Protein AF-A0A1B7W3N2-F1 (afdb_monomer_lite)

Foldseek 3Di:
DDDADEAEDEDADDAQQNLLVVLQVLLVVQRHQWYWYHYPFKIWIFGSLAHRDPCSSVVVCPRTLDIFTPDPVSVVVCCVQPNPVCVVVVVNCVDPSNVVRDPCSRPVNVVVVVLVVQLCCCCPVVVDPSVVSNVVSVVVVVVVVCVVVVNDDPVNCVVPPD

pLDDT: mean 90.13, std 7.65, range [42.38, 96.56]

Radius of gyration: 20.08 Å; chains: 1; bounding box: 59×28×52 Å

Sequence (162 aa):
SGSPCIYFTQLNEPNPRELAKLHKLSWNHGLAPMLWVITPDEVLLYNSYSQPKEQDEINPNRNLIEKFKTTESGLERMNKYAGRLQIESGEFWQWEKAKQIDRKQRVDSVLVKDLNDAEKELTENQKLDRQFAHALLIRSVFVAYLQDRGILNQDFFSNRFG

Secondary structure (DSSP, 8-state):
-PPP--EEEE-SS--HHHHHHHHHHHHHH-S-SEEEEE-SSEEEEEETTSPP-GGGGT-TTTTEEEEEESSHHHHHHHHHHHSHHHHHHSGGGGSTTGGG--GGGSHHHHHHHHHHHHHHIIIIIS---HHHHHHHHHHHHHHHHHHHTTSS-HHHHHHHH-

Structure (mmCIF, N/CA/C/O backbone):
data_AF-A0A1B7W3N2-F1
#
_entry.id   AF-A0A1B7W3N2-F1
#
loop_
_atom_site.group_PDB
_atom_site.id
_atom_site.type_symbol
_atom_site.label_atom_id
_atom_site.label_alt_id
_atom_site.label_comp_id
_atom_site.label_asym_id
_atom_site.label_entity_id
_atom_site.label_seq_id
_atom_site.pdbx_PDB_ins_code
_atom_site.Cartn_x
_atom_site.Cartn_y
_atom_site.Cartn_z
_atom_site.occupancy
_atom_site.B_iso_or_equiv
_atom_site.auth_seq_id
_atom_site.auth_comp_id
_atom_site.auth_asym_id
_atom_site.auth_atom_id
_atom_site.pdbx_PDB_model_num
ATOM 1 N N . SER A 1 1 ? 10.374 -15.298 10.840 1.00 42.38 1 SER A N 1
ATOM 2 C CA . SER A 1 1 ? 11.295 -14.913 9.757 1.00 42.38 1 SER A CA 1
ATOM 3 C C . SER A 1 1 ? 10.531 -15.064 8.457 1.00 42.38 1 SER A C 1
ATOM 5 O O . SER A 1 1 ? 10.176 -16.185 8.124 1.00 42.38 1 SER A O 1
ATOM 7 N N . GLY A 1 2 ? 10.100 -13.960 7.844 1.00 53.03 2 GLY A N 1
ATOM 8 C CA . GLY A 1 2 ? 9.314 -13.997 6.606 1.00 53.03 2 GLY A CA 1
ATOM 9 C C . GLY A 1 2 ? 10.246 -13.975 5.402 1.00 53.03 2 GLY A C 1
ATOM 10 O O . GLY A 1 2 ? 11.201 -13.200 5.400 1.00 53.03 2 GLY A O 1
ATOM 11 N N . SER A 1 3 ? 9.992 -14.823 4.408 1.00 60.72 3 SER A N 1
ATOM 12 C CA . SER A 1 3 ? 10.724 -14.778 3.143 1.00 60.72 3 SER A CA 1
ATOM 13 C C . SER A 1 3 ? 10.563 -13.397 2.495 1.00 60.72 3 SER A C 1
ATOM 15 O O . SER A 1 3 ? 9.451 -12.860 2.506 1.00 60.72 3 SER A O 1
ATOM 17 N N . PRO A 1 4 ? 11.633 -12.804 1.940 1.00 71.12 4 PRO A N 1
ATOM 18 C CA . PRO A 1 4 ? 11.523 -11.541 1.224 1.00 71.12 4 PRO A CA 1
ATOM 19 C C . PRO A 1 4 ? 10.550 -11.705 0.048 1.00 71.12 4 PRO A C 1
ATOM 21 O O . PRO A 1 4 ? 10.700 -12.607 -0.773 1.00 71.12 4 PRO A O 1
ATOM 24 N N . CYS A 1 5 ? 9.525 -10.854 0.001 1.00 83.19 5 CYS A N 1
ATOM 25 C CA . CYS A 1 5 ? 8.493 -10.846 -1.033 1.00 83.19 5 CYS A CA 1
ATOM 26 C C . CYS A 1 5 ? 8.626 -9.570 -1.870 1.00 83.19 5 CYS A C 1
ATOM 28 O O . CYS A 1 5 ? 8.890 -8.495 -1.328 1.00 83.19 5 CYS A O 1
ATOM 30 N N . ILE A 1 6 ? 8.441 -9.694 -3.184 1.00 85.81 6 ILE A N 1
ATOM 31 C CA . ILE A 1 6 ? 8.434 -8.588 -4.146 1.00 85.81 6 ILE A CA 1
ATOM 32 C C . ILE A 1 6 ? 7.215 -8.783 -5.049 1.00 85.81 6 ILE A C 1
ATOM 34 O O . ILE A 1 6 ? 6.970 -9.901 -5.505 1.00 85.81 6 ILE A O 1
ATOM 38 N N . TYR A 1 7 ? 6.454 -7.718 -5.310 1.00 93.69 7 TYR A N 1
ATOM 39 C CA . TYR A 1 7 ? 5.340 -7.778 -6.256 1.00 93.69 7 TYR A CA 1
ATOM 40 C C . TYR A 1 7 ? 5.792 -7.398 -7.660 1.00 93.69 7 TYR A C 1
ATOM 42 O O . TYR A 1 7 ? 6.461 -6.382 -7.840 1.00 93.69 7 TYR A O 1
ATOM 50 N N . PHE A 1 8 ? 5.359 -8.185 -8.642 1.00 94.44 8 PHE A N 1
ATOM 51 C CA . PHE A 1 8 ? 5.529 -7.910 -10.063 1.00 94.44 8 PHE A CA 1
ATOM 52 C C . PHE A 1 8 ? 4.172 -7.951 -10.755 1.00 94.44 8 PHE A C 1
ATOM 54 O O . PHE A 1 8 ? 3.342 -8.812 -10.466 1.00 94.44 8 PHE A O 1
ATOM 61 N N . THR A 1 9 ? 3.970 -7.033 -11.688 1.00 95.62 9 THR A N 1
ATOM 62 C CA . THR A 1 9 ? 2.844 -7.040 -12.617 1.00 95.62 9 THR A CA 1
ATOM 63 C C . THR A 1 9 ? 3.296 -6.507 -13.971 1.00 95.62 9 THR A C 1
ATOM 65 O O . THR A 1 9 ? 4.292 -5.785 -14.057 1.00 95.62 9 THR A O 1
ATOM 68 N N . GLN A 1 10 ? 2.573 -6.866 -15.026 1.00 95.06 10 GLN A N 1
ATOM 69 C CA . GLN A 1 10 ? 2.839 -6.417 -16.385 1.00 95.06 10 GLN A CA 1
ATOM 70 C C . GLN A 1 10 ? 1.588 -5.754 -16.958 1.00 95.06 10 GLN A C 1
ATOM 72 O O . GLN A 1 10 ? 0.500 -6.320 -16.878 1.00 95.06 10 GLN A O 1
ATOM 77 N N . LEU A 1 11 ? 1.756 -4.569 -17.540 1.00 93.75 11 LEU A N 1
ATOM 78 C CA . LEU A 1 11 ? 0.703 -3.792 -18.191 1.00 93.75 11 LEU A CA 1
ATOM 79 C C . LEU A 1 11 ? 1.217 -3.273 -19.533 1.00 93.75 11 LEU A C 1
ATOM 81 O O . LEU A 1 11 ? 2.346 -2.806 -19.613 1.00 93.75 11 LEU A O 1
ATOM 85 N N . ASN A 1 12 ? 0.394 -3.315 -20.580 1.00 90.56 12 ASN A N 1
ATOM 86 C CA . ASN A 1 12 ? 0.793 -2.775 -21.885 1.00 90.56 12 ASN A CA 1
ATOM 87 C C . ASN A 1 12 ? 0.715 -1.243 -21.901 1.00 90.56 12 ASN A C 1
ATOM 89 O O . ASN A 1 12 ? 1.711 -0.580 -22.161 1.00 90.56 12 ASN A O 1
ATOM 93 N N . GLU A 1 13 ? -0.450 -0.691 -21.561 1.00 89.56 13 GLU A N 1
ATOM 94 C CA . GLU A 1 13 ? -0.705 0.752 -21.522 1.00 89.56 13 GLU A CA 1
ATOM 95 C C . GLU A 1 13 ? -1.327 1.117 -20.168 1.00 89.56 13 GLU A C 1
ATOM 97 O O . GLU A 1 13 ? -2.553 1.138 -20.026 1.00 89.56 13 GLU A O 1
ATOM 102 N N . PRO A 1 14 ? -0.508 1.346 -19.127 1.00 87.12 14 PRO A N 1
ATOM 103 C CA . PRO A 1 14 ? -1.035 1.611 -17.800 1.00 87.12 14 PRO A CA 1
ATOM 104 C C . PRO A 1 14 ? -1.681 2.995 -17.737 1.00 87.12 14 PRO A C 1
ATOM 106 O O . PRO A 1 14 ? -1.027 4.020 -17.944 1.00 87.12 14 PRO A O 1
ATOM 109 N N . ASN A 1 15 ? -2.959 3.044 -17.369 1.00 91.12 15 ASN A N 1
ATOM 110 C CA . ASN A 1 15 ? -3.603 4.311 -17.035 1.00 91.12 15 ASN A CA 1
ATOM 111 C C . ASN A 1 15 ? -3.410 4.652 -15.538 1.00 91.12 15 ASN A C 1
ATOM 113 O O . ASN A 1 15 ? -3.236 3.753 -14.709 1.00 91.12 15 ASN A O 1
ATOM 117 N N . PRO A 1 16 ? -3.475 5.941 -15.152 1.00 91.50 16 PRO A N 1
ATOM 118 C CA . PRO A 1 16 ? -3.288 6.363 -13.762 1.00 91.50 16 PRO A CA 1
ATOM 119 C C . PRO A 1 16 ? -4.198 5.668 -12.740 1.00 91.50 16 PRO A C 1
ATOM 121 O O . PRO A 1 16 ? -3.743 5.320 -11.652 1.00 91.50 16 PRO A O 1
ATOM 124 N N . ARG A 1 17 ? -5.465 5.410 -13.088 1.00 92.88 17 ARG A N 1
ATOM 125 C CA . ARG A 1 17 ? -6.429 4.753 -12.190 1.00 92.88 17 ARG A CA 1
ATOM 126 C C . ARG A 1 17 ? -6.079 3.291 -11.942 1.00 92.88 17 ARG A C 1
ATOM 128 O O . ARG A 1 17 ? -6.211 2.805 -10.822 1.00 92.88 17 ARG A O 1
ATOM 135 N N . GLU A 1 18 ? -5.623 2.588 -12.971 1.00 93.94 18 GLU A N 1
ATOM 136 C CA . GLU A 1 18 ? -5.180 1.202 -12.862 1.00 93.94 18 GLU A CA 1
ATOM 137 C C . GLU A 1 18 ? -3.921 1.091 -11.997 1.00 93.94 18 GLU A C 1
ATOM 139 O O . GLU A 1 18 ? -3.870 0.252 -11.097 1.00 93.94 18 GLU A O 1
ATOM 144 N N . LEU A 1 19 ? -2.955 1.995 -12.186 1.00 94.19 19 LEU A N 1
ATOM 145 C CA . LEU A 1 19 ? -1.757 2.075 -11.345 1.00 94.19 19 LEU A CA 1
ATOM 146 C C . LEU A 1 19 ? -2.107 2.376 -9.883 1.00 94.19 19 LEU A C 1
ATOM 148 O O . LEU A 1 19 ? -1.601 1.702 -8.987 1.00 94.19 19 LEU A O 1
ATOM 152 N N . ALA A 1 20 ? -3.006 3.332 -9.634 1.00 94.38 20 ALA A N 1
ATOM 153 C CA . ALA A 1 20 ? -3.481 3.656 -8.290 1.00 94.38 20 ALA A CA 1
ATOM 154 C C . ALA A 1 20 ? -4.197 2.465 -7.636 1.00 94.38 20 ALA A C 1
ATOM 156 O O . ALA A 1 20 ? -3.964 2.159 -6.466 1.00 94.38 20 ALA A O 1
ATOM 157 N N . LYS A 1 21 ? -5.021 1.734 -8.397 1.00 93.62 21 LYS A N 1
ATOM 158 C CA . LYS A 1 21 ? -5.695 0.521 -7.919 1.00 93.62 21 LYS A CA 1
ATOM 159 C C . LYS A 1 21 ? -4.695 -0.579 -7.564 1.00 93.62 21 LYS A C 1
ATOM 161 O O . LYS A 1 21 ? -4.816 -1.176 -6.497 1.00 93.62 21 LYS A O 1
ATOM 166 N N . LEU A 1 22 ? -3.708 -0.840 -8.421 1.00 94.62 22 LEU A N 1
ATOM 167 C CA . LEU A 1 22 ? -2.662 -1.834 -8.164 1.00 94.62 22 LEU A CA 1
ATOM 168 C C . LEU A 1 22 ? -1.808 -1.458 -6.956 1.00 94.62 22 LEU A C 1
ATOM 170 O O . LEU A 1 22 ? -1.574 -2.298 -6.091 1.00 94.62 22 LEU A O 1
ATOM 174 N N . HIS A 1 23 ? -1.408 -0.191 -6.852 1.00 94.94 23 HIS A N 1
ATOM 175 C CA . HIS A 1 23 ? -0.686 0.324 -5.693 1.00 94.94 23 HIS A CA 1
ATOM 176 C C . HIS A 1 23 ? -1.499 0.156 -4.403 1.00 94.94 23 HIS A C 1
ATOM 178 O O . HIS A 1 23 ? -0.982 -0.382 -3.424 1.00 94.94 23 HIS A O 1
ATOM 184 N N . LYS A 1 24 ? -2.792 0.506 -4.423 1.00 93.94 24 LYS A N 1
ATOM 185 C CA . LYS A 1 24 ? -3.704 0.308 -3.289 1.00 93.94 24 LYS A CA 1
ATOM 186 C C . LYS A 1 24 ? -3.823 -1.161 -2.890 1.00 93.94 24 LYS A C 1
ATOM 188 O O . LYS A 1 24 ? -3.791 -1.471 -1.701 1.00 93.94 24 LYS A O 1
ATOM 193 N N . LEU A 1 25 ? -3.913 -2.069 -3.862 1.00 93.00 25 LEU A N 1
ATOM 194 C CA . LEU A 1 25 ? -3.920 -3.512 -3.612 1.00 93.00 25 LEU A CA 1
ATOM 195 C C . LEU A 1 25 ? -2.603 -3.984 -2.981 1.00 93.00 25 LEU A C 1
ATOM 197 O O . LEU A 1 25 ? -2.629 -4.741 -2.012 1.00 93.00 25 LEU A O 1
ATOM 201 N N . SER A 1 26 ? -1.458 -3.513 -3.481 1.00 93.88 26 SER A N 1
ATOM 202 C CA . SER A 1 26 ? -0.146 -3.826 -2.906 1.00 93.88 26 SER A CA 1
ATOM 203 C C . SER A 1 26 ? -0.002 -3.321 -1.471 1.00 93.88 26 SER A C 1
ATOM 205 O O . SER A 1 26 ? 0.489 -4.065 -0.621 1.00 93.88 26 SER A O 1
ATOM 207 N N . TRP A 1 27 ? -0.475 -2.106 -1.179 1.00 94.69 27 TRP A N 1
ATOM 208 C CA . TRP A 1 27 ? -0.472 -1.558 0.177 1.00 94.69 27 TRP A CA 1
ATOM 209 C C . TRP A 1 27 ? -1.381 -2.350 1.119 1.00 94.69 27 TRP A C 1
ATOM 211 O O . TRP A 1 27 ? -0.930 -2.759 2.187 1.00 94.69 27 TRP A O 1
ATOM 221 N N . ASN A 1 28 ? -2.614 -2.651 0.692 1.00 91.06 28 ASN A N 1
ATOM 222 C CA . ASN A 1 28 ? -3.563 -3.461 1.462 1.00 91.06 28 ASN A CA 1
ATOM 223 C C . ASN A 1 28 ? -3.012 -4.858 1.784 1.00 91.06 28 ASN A C 1
ATOM 225 O O . ASN A 1 28 ? -3.257 -5.381 2.867 1.00 91.06 28 ASN A O 1
ATOM 229 N N . HIS A 1 29 ? -2.271 -5.472 0.856 1.00 90.25 29 HIS A N 1
ATOM 230 C CA . HIS A 1 29 ? -1.663 -6.782 1.084 1.00 90.25 29 HIS A CA 1
ATOM 231 C C . HIS A 1 29 ? -0.446 -6.700 2.019 1.00 90.25 29 HIS A C 1
ATOM 233 O O . HIS A 1 29 ? -0.234 -7.579 2.853 1.00 90.25 29 HIS A O 1
ATOM 239 N N . GLY A 1 30 ? 0.364 -5.644 1.896 1.00 89.00 30 GLY A N 1
ATOM 240 C CA . GLY A 1 30 ? 1.388 -5.272 2.871 1.00 89.00 30 GLY A CA 1
ATOM 241 C C . GLY A 1 30 ? 2.553 -6.254 3.052 1.00 89.00 30 GLY A C 1
ATOM 242 O O . GLY A 1 30 ? 3.365 -6.044 3.950 1.00 89.00 30 GLY A O 1
ATOM 243 N N . LEU A 1 31 ? 2.687 -7.328 2.265 1.00 87.69 31 LEU A N 1
ATOM 244 C CA . LEU A 1 31 ? 3.782 -8.308 2.422 1.00 87.69 31 LEU A CA 1
ATOM 245 C C . LEU A 1 31 ? 5.100 -7.861 1.781 1.00 87.69 31 LEU A C 1
ATOM 247 O O . LEU A 1 31 ? 6.161 -8.286 2.235 1.00 87.69 31 LEU A O 1
ATOM 251 N N . ALA A 1 32 ? 5.035 -7.036 0.735 1.00 91.06 32 ALA A N 1
ATOM 252 C CA . ALA A 1 32 ? 6.203 -6.552 0.014 1.00 91.06 32 ALA A CA 1
ATOM 253 C C . ALA A 1 32 ? 6.340 -5.026 0.143 1.00 91.06 32 ALA A C 1
ATOM 255 O O . ALA A 1 32 ? 5.338 -4.313 0.092 1.00 91.06 32 ALA A O 1
ATOM 256 N N . PRO A 1 33 ? 7.573 -4.505 0.260 1.00 91.12 33 PRO A N 1
ATOM 257 C CA . PRO A 1 33 ? 7.834 -3.068 0.348 1.00 91.12 33 PRO A CA 1
ATOM 258 C C . PRO A 1 33 ? 7.694 -2.339 -0.994 1.00 91.12 33 PRO A C 1
ATOM 260 O O . PRO A 1 33 ? 7.592 -1.113 -1.023 1.00 91.12 33 PRO A O 1
ATOM 263 N N . MET A 1 34 ? 7.719 -3.074 -2.108 1.00 92.88 34 MET A N 1
ATOM 264 C CA . MET A 1 34 ? 7.777 -2.504 -3.448 1.00 92.88 34 MET A CA 1
ATOM 265 C C . MET A 1 34 ? 6.927 -3.278 -4.457 1.00 92.88 34 MET A C 1
ATOM 267 O O . MET A 1 34 ? 6.807 -4.504 -4.377 1.00 92.88 34 MET A O 1
ATOM 271 N N . LEU A 1 35 ? 6.395 -2.530 -5.423 1.00 95.19 35 LEU A N 1
ATOM 272 C CA . LEU A 1 35 ? 5.632 -3.032 -6.560 1.00 95.19 35 LEU A CA 1
ATOM 273 C C . LEU A 1 35 ? 6.359 -2.649 -7.847 1.00 95.19 35 LEU A C 1
ATOM 275 O O . LEU A 1 35 ? 6.595 -1.469 -8.101 1.00 95.19 35 LEU A O 1
ATOM 279 N N . TRP A 1 36 ? 6.678 -3.652 -8.655 1.00 96.00 36 TRP A N 1
ATOM 280 C CA . TRP A 1 36 ? 7.262 -3.496 -9.979 1.00 96.00 36 TRP A CA 1
ATOM 281 C C . TRP A 1 36 ? 6.166 -3.616 -11.031 1.00 96.00 36 TRP A C 1
ATOM 283 O O . TRP A 1 36 ? 5.528 -4.663 -11.147 1.00 96.00 36 TRP A O 1
ATOM 293 N N . VAL A 1 37 ? 5.956 -2.552 -11.801 1.00 96.31 37 VAL A N 1
ATOM 294 C CA . VAL A 1 37 ? 5.041 -2.542 -12.946 1.00 96.31 37 VAL A CA 1
ATOM 295 C C . VAL A 1 37 ? 5.875 -2.499 -14.218 1.00 96.31 37 VAL A C 1
ATOM 297 O O . VAL A 1 37 ? 6.578 -1.524 -14.471 1.00 96.31 37 VAL A O 1
ATOM 300 N N . ILE A 1 38 ? 5.812 -3.568 -15.001 1.00 95.75 38 ILE A N 1
ATOM 301 C CA . ILE A 1 38 ? 6.561 -3.718 -16.248 1.00 95.75 38 ILE A CA 1
ATOM 302 C C . ILE A 1 38 ? 5.647 -3.337 -17.407 1.00 95.75 38 ILE A C 1
ATOM 304 O O . ILE A 1 38 ? 4.543 -3.864 -17.533 1.00 95.75 38 ILE A O 1
ATOM 308 N N . THR A 1 39 ? 6.124 -2.445 -18.261 1.00 94.56 39 THR A N 1
ATOM 309 C CA . THR A 1 39 ? 5.480 -2.041 -19.513 1.00 94.56 39 THR A CA 1
ATOM 310 C C . THR A 1 39 ? 6.443 -2.266 -20.679 1.00 94.56 39 THR A C 1
ATOM 312 O O . THR A 1 39 ? 7.625 -2.529 -20.434 1.00 94.56 39 THR A O 1
ATOM 315 N N . PRO A 1 40 ? 5.988 -2.183 -21.942 1.00 94.12 40 PRO A N 1
ATOM 316 C CA . PRO A 1 40 ? 6.877 -2.323 -23.095 1.00 94.12 40 PRO A CA 1
ATOM 317 C C . PRO A 1 40 ? 8.051 -1.330 -23.080 1.00 94.12 40 PRO A C 1
ATOM 319 O O . PRO A 1 40 ? 9.180 -1.703 -23.405 1.00 94.12 40 PRO A O 1
ATOM 322 N N . ASP A 1 41 ? 7.807 -0.094 -22.635 1.00 93.94 41 ASP A N 1
ATOM 323 C CA . ASP A 1 41 ? 8.779 1.004 -22.721 1.00 93.94 41 ASP A CA 1
ATOM 324 C C . ASP A 1 41 ? 9.470 1.323 -21.388 1.00 93.94 41 ASP A C 1
ATOM 326 O O . ASP A 1 41 ? 10.568 1.890 -21.358 1.00 93.94 41 ASP A O 1
ATOM 330 N N . GLU A 1 42 ? 8.839 0.977 -20.264 1.00 95.06 42 GLU A N 1
ATOM 331 C CA . GLU A 1 42 ? 9.288 1.363 -18.927 1.00 95.06 42 GLU A CA 1
ATOM 332 C C . GLU A 1 42 ? 9.035 0.289 -17.859 1.00 95.06 42 GLU A C 1
ATOM 334 O O . GLU A 1 42 ? 8.077 -0.479 -17.905 1.00 95.06 42 GLU A O 1
ATOM 339 N N . VAL A 1 43 ? 9.868 0.303 -16.825 1.00 95.44 43 VAL A N 1
ATOM 340 C CA . VAL A 1 43 ? 9.696 -0.407 -15.562 1.00 95.44 43 VAL A CA 1
ATOM 341 C C . VAL A 1 43 ? 9.490 0.637 -14.470 1.00 95.44 43 VAL A C 1
ATOM 343 O O . VAL A 1 43 ? 10.365 1.467 -14.210 1.00 95.44 43 VAL A O 1
ATOM 346 N N . LEU A 1 44 ? 8.325 0.603 -13.832 1.00 95.62 44 LEU A N 1
ATOM 347 C CA . LEU A 1 44 ? 7.938 1.520 -12.765 1.00 95.62 44 LEU A CA 1
ATOM 348 C C . LEU A 1 44 ? 8.114 0.824 -11.417 1.00 95.62 44 LEU A C 1
ATOM 350 O O . LEU A 1 44 ? 7.543 -0.242 -11.181 1.00 95.62 44 LEU A O 1
ATOM 354 N N . LEU A 1 45 ? 8.878 1.443 -10.523 1.00 95.75 45 LEU A N 1
ATOM 355 C CA . LEU A 1 45 ? 9.099 0.951 -9.171 1.00 95.75 45 LEU A CA 1
ATOM 356 C C . LEU A 1 45 ? 8.303 1.799 -8.181 1.00 95.75 45 LEU A C 1
ATOM 358 O O . LEU A 1 45 ? 8.589 2.980 -8.016 1.00 95.75 45 LEU A O 1
ATOM 362 N N . TYR A 1 46 ? 7.333 1.200 -7.499 1.00 95.62 46 TYR A N 1
ATOM 363 C CA . TYR A 1 46 ? 6.444 1.866 -6.547 1.00 95.62 46 TYR A CA 1
ATOM 364 C C . TYR A 1 46 ? 6.748 1.498 -5.096 1.00 95.62 46 TYR A C 1
ATOM 366 O O . TYR A 1 46 ? 7.029 0.342 -4.783 1.00 95.62 46 TYR A O 1
ATOM 374 N N . ASN A 1 47 ? 6.596 2.467 -4.193 1.00 94.81 47 ASN A N 1
ATOM 375 C CA . ASN A 1 47 ? 6.614 2.266 -2.748 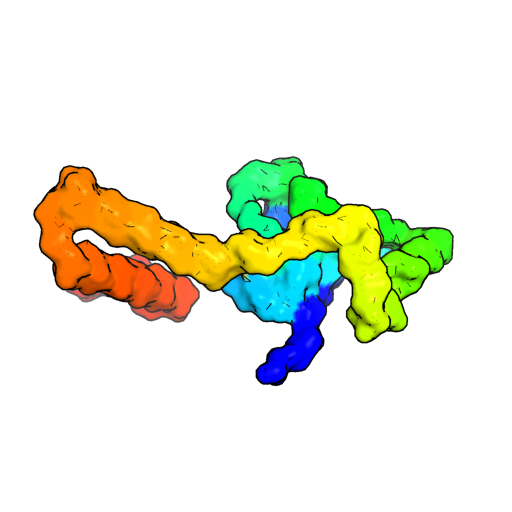1.00 94.81 47 ASN A CA 1
ATOM 376 C C . ASN A 1 47 ? 5.272 1.683 -2.281 1.00 94.81 47 ASN A C 1
ATOM 378 O O . ASN A 1 47 ? 4.281 2.403 -2.150 1.00 94.81 47 ASN A O 1
ATOM 382 N N .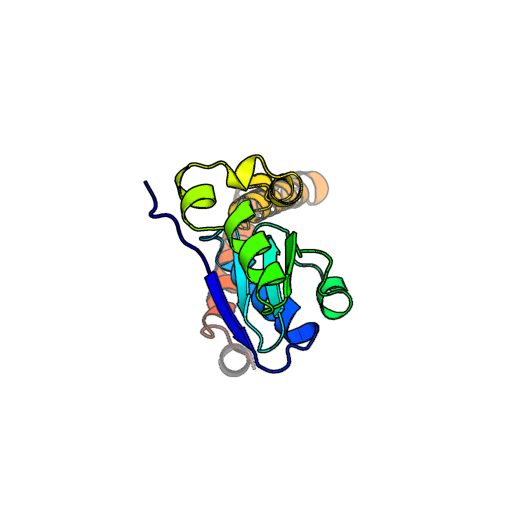 SER A 1 48 ? 5.246 0.380 -1.995 1.00 94.19 48 SER A N 1
ATOM 383 C CA . SER A 1 48 ? 4.031 -0.319 -1.547 1.00 94.19 48 SER A CA 1
ATOM 384 C C . SER A 1 48 ? 3.681 -0.060 -0.084 1.00 94.19 48 SER A C 1
ATOM 386 O O . SER A 1 48 ? 2.604 -0.446 0.350 1.00 94.19 48 SER A O 1
ATOM 388 N N . TYR A 1 49 ? 4.551 0.595 0.688 1.00 93.44 49 TYR A N 1
ATOM 389 C CA . TYR A 1 49 ? 4.234 1.006 2.056 1.00 93.44 49 TYR A CA 1
ATOM 390 C C . TYR A 1 49 ? 3.701 2.429 2.145 1.00 93.44 49 TYR A C 1
ATOM 392 O O . TYR A 1 49 ? 3.223 2.803 3.205 1.00 93.44 49 TYR A O 1
ATOM 400 N N . SER A 1 50 ? 3.705 3.211 1.064 1.00 92.50 50 SER A N 1
ATOM 401 C CA . SER A 1 50 ? 3.056 4.521 1.103 1.00 92.50 50 SER A CA 1
ATOM 402 C C . SER A 1 50 ? 1.537 4.373 1.121 1.00 92.50 50 SER A C 1
ATOM 404 O O . SER A 1 50 ? 0.985 3.657 0.287 1.00 92.50 50 SER A O 1
ATOM 406 N N . GLN A 1 51 ? 0.870 5.049 2.061 1.00 91.94 51 GLN A N 1
ATOM 407 C CA . GLN A 1 51 ? -0.586 5.010 2.191 1.00 91.94 51 GLN A CA 1
ATOM 408 C C . GLN A 1 51 ? -1.262 5.591 0.930 1.00 91.94 51 GLN A C 1
ATOM 410 O O . GLN A 1 51 ? -1.010 6.759 0.606 1.00 91.94 51 GLN A O 1
ATOM 415 N N . PRO A 1 52 ? -2.136 4.821 0.252 1.00 91.69 52 PRO A N 1
ATOM 416 C CA . PRO A 1 52 ? -2.865 5.273 -0.926 1.00 91.69 52 PRO A CA 1
ATOM 417 C C . PRO A 1 52 ? -3.777 6.458 -0.612 1.00 91.69 52 PRO A C 1
ATOM 419 O O . PRO A 1 52 ? -4.384 6.527 0.461 1.00 91.69 52 PRO A O 1
ATOM 422 N N . LYS A 1 53 ? -3.922 7.370 -1.570 1.00 92.25 53 LYS A N 1
ATOM 423 C CA . LYS A 1 53 ? -4.819 8.529 -1.497 1.00 92.25 53 LYS A CA 1
ATOM 424 C C . LYS A 1 53 ? -5.627 8.671 -2.780 1.00 92.25 53 LYS A C 1
ATOM 426 O O . LYS A 1 53 ? -5.180 8.264 -3.843 1.00 92.25 53 LYS A O 1
ATOM 431 N N . GLU A 1 54 ? -6.782 9.328 -2.707 1.00 87.69 54 GLU A N 1
ATOM 432 C CA . GLU A 1 54 ? -7.643 9.560 -3.884 1.00 87.69 54 GLU A CA 1
ATOM 433 C C . GLU A 1 54 ? -6.910 10.293 -5.019 1.00 87.69 54 GLU A C 1
ATOM 435 O O . GLU A 1 54 ? -7.071 9.980 -6.194 1.00 87.69 54 GLU A O 1
ATOM 440 N N . GLN A 1 55 ? -6.018 11.220 -4.664 1.00 90.19 55 GLN A N 1
ATOM 441 C CA . GLN A 1 55 ? -5.162 11.941 -5.610 1.00 90.19 55 GLN A CA 1
ATOM 442 C C . GLN A 1 55 ? -4.229 11.042 -6.441 1.00 90.19 55 GLN A C 1
ATOM 444 O O . GLN A 1 55 ? -3.724 11.499 -7.467 1.00 90.19 55 GLN A O 1
ATOM 449 N N . ASP A 1 56 ? -3.987 9.795 -6.028 1.00 90.31 56 ASP A N 1
ATOM 450 C CA . ASP A 1 56 ? -3.124 8.855 -6.753 1.00 90.31 56 ASP A CA 1
ATOM 451 C C . ASP A 1 56 ? -3.741 8.454 -8.100 1.00 90.31 56 ASP A C 1
ATOM 453 O O . ASP A 1 56 ? -3.015 8.185 -9.054 1.00 90.31 56 ASP A O 1
ATOM 457 N N . GLU A 1 57 ? -5.074 8.508 -8.219 1.00 90.94 57 GLU A N 1
ATOM 458 C CA . GLU A 1 57 ? -5.791 8.268 -9.478 1.00 90.94 57 GLU A CA 1
ATOM 459 C C . GLU A 1 57 ? -5.521 9.340 -10.542 1.00 90.94 57 GLU A C 1
ATOM 461 O O . GLU A 1 57 ? -5.736 9.102 -11.730 1.00 90.94 57 GLU A O 1
ATOM 466 N N . ILE A 1 58 ? -5.064 10.522 -10.121 1.00 89.00 58 ILE A N 1
ATOM 467 C CA . ILE A 1 58 ? -4.750 11.662 -10.993 1.00 89.00 58 ILE A CA 1
ATOM 468 C C . ILE A 1 58 ? -3.232 11.817 -11.133 1.00 89.00 58 ILE A C 1
ATOM 470 O O . ILE A 1 58 ? -2.735 12.169 -12.202 1.00 89.00 58 ILE A O 1
ATOM 474 N N . ASN A 1 59 ? -2.482 11.542 -10.064 1.00 90.00 59 ASN A N 1
ATOM 475 C CA . ASN A 1 59 ? -1.029 11.635 -10.034 1.00 90.00 59 ASN A CA 1
ATOM 476 C C . ASN A 1 59 ? -0.391 10.273 -9.705 1.00 90.00 59 ASN A C 1
ATOM 478 O O . ASN A 1 59 ? -0.022 10.026 -8.551 1.00 90.00 59 ASN A O 1
ATOM 482 N N . PRO A 1 60 ? -0.143 9.425 -10.719 1.00 83.12 60 PRO A N 1
ATOM 483 C CA . PRO A 1 60 ? 0.428 8.099 -10.516 1.00 83.12 60 PRO A CA 1
ATOM 484 C C . PRO A 1 60 ? 1.911 8.145 -10.124 1.00 83.12 60 PRO A C 1
ATOM 486 O O . PRO A 1 60 ? 2.505 7.098 -9.909 1.00 83.12 60 PRO A O 1
ATOM 489 N N . ASN A 1 61 ? 2.546 9.320 -10.050 1.00 89.19 61 ASN A N 1
ATOM 490 C CA . ASN A 1 61 ? 3.962 9.442 -9.696 1.00 89.19 61 ASN A CA 1
ATOM 491 C C . ASN A 1 61 ? 4.182 9.707 -8.199 1.00 89.19 61 ASN A C 1
ATOM 493 O O . ASN A 1 61 ? 5.322 9.714 -7.749 1.00 89.19 61 ASN A O 1
ATOM 497 N N . ARG A 1 62 ? 3.123 9.934 -7.413 1.00 90.94 62 ARG A N 1
ATOM 498 C CA . ARG A 1 62 ? 3.256 10.290 -5.992 1.00 90.94 62 ARG A CA 1
ATOM 499 C C . ARG A 1 62 ? 3.964 9.210 -5.167 1.00 90.94 62 ARG A C 1
ATOM 501 O O . ARG A 1 62 ? 4.793 9.541 -4.328 1.00 90.94 62 ARG A O 1
ATOM 508 N N . ASN A 1 63 ? 3.633 7.945 -5.417 1.00 92.25 63 ASN A N 1
ATOM 509 C CA . ASN A 1 63 ? 4.169 6.796 -4.678 1.00 92.25 63 ASN A CA 1
ATOM 510 C C . ASN A 1 63 ? 5.312 6.102 -5.438 1.00 92.25 63 ASN A C 1
ATOM 512 O O . ASN A 1 63 ? 5.695 4.978 -5.114 1.00 92.25 63 ASN A O 1
ATOM 516 N N . LEU A 1 64 ? 5.807 6.734 -6.500 1.00 94.12 64 LEU A N 1
ATOM 517 C CA . LEU A 1 64 ? 6.791 6.169 -7.402 1.00 94.12 64 LEU A CA 1
ATOM 518 C C . LEU A 1 64 ? 8.204 6.433 -6.877 1.00 94.12 64 LEU A C 1
ATOM 520 O O . LEU A 1 64 ? 8.594 7.568 -6.616 1.00 94.12 64 LEU A O 1
ATOM 524 N N . ILE A 1 65 ? 8.982 5.364 -6.773 1.00 94.19 65 ILE A N 1
ATOM 525 C CA . ILE A 1 65 ? 10.393 5.405 -6.406 1.00 94.19 65 ILE A CA 1
ATOM 526 C C . ILE A 1 65 ? 11.231 5.807 -7.601 1.00 94.19 65 ILE A C 1
ATOM 528 O O . ILE A 1 65 ? 12.032 6.731 -7.492 1.00 94.19 65 ILE A O 1
ATOM 532 N N . GLU A 1 66 ? 11.057 5.110 -8.722 1.00 95.12 66 GLU A N 1
ATOM 533 C CA . GLU A 1 66 ? 11.795 5.398 -9.944 1.00 95.12 66 GLU A CA 1
ATOM 534 C C . GLU A 1 66 ? 11.117 4.819 -11.185 1.00 95.12 66 GLU A C 1
ATOM 536 O O . GLU A 1 66 ? 10.387 3.830 -11.098 1.00 95.12 66 GLU A O 1
ATOM 541 N N . LYS A 1 67 ? 11.394 5.425 -12.346 1.00 94.94 67 LYS A N 1
ATOM 542 C CA . LYS A 1 67 ? 11.120 4.836 -13.665 1.00 94.94 67 LYS A CA 1
ATOM 543 C C . LYS A 1 67 ? 12.420 4.479 -14.361 1.00 94.94 67 LYS A C 1
ATOM 545 O O . LYS A 1 67 ? 13.312 5.320 -14.499 1.00 94.94 67 LYS A O 1
ATOM 550 N N . PHE A 1 68 ? 12.488 3.266 -14.877 1.00 95.06 68 PHE A N 1
ATOM 551 C CA . PHE A 1 68 ? 13.578 2.807 -15.723 1.00 95.06 68 PHE A CA 1
ATOM 552 C C . PHE A 1 68 ? 13.034 2.565 -17.122 1.00 95.06 68 PHE A C 1
ATOM 554 O O . PHE A 1 68 ? 12.064 1.840 -17.278 1.00 95.06 68 PHE A O 1
ATOM 561 N N . LYS A 1 69 ? 13.643 3.148 -18.153 1.00 94.56 69 LYS A N 1
ATOM 562 C CA . LYS A 1 69 ? 13.302 2.784 -19.534 1.00 94.56 69 LYS A CA 1
ATOM 563 C C . LYS A 1 69 ? 13.762 1.353 -19.817 1.00 94.56 69 LYS A C 1
ATOM 565 O O . LYS A 1 69 ? 14.778 0.930 -19.268 1.00 94.56 69 LYS A O 1
ATOM 570 N N . THR A 1 70 ? 13.080 0.644 -20.708 1.00 91.94 70 THR A N 1
ATOM 571 C CA . THR A 1 70 ? 13.485 -0.698 -21.168 1.00 91.94 70 THR A CA 1
ATOM 572 C C . THR A 1 70 ? 14.655 -0.668 -22.163 1.00 91.94 70 THR A C 1
ATOM 574 O O . THR A 1 70 ? 15.107 -1.710 -22.628 1.00 91.94 70 THR A O 1
ATOM 577 N N . THR A 1 71 ? 15.206 0.517 -22.452 1.00 94.25 71 THR A N 1
ATOM 578 C CA . THR A 1 71 ? 16.470 0.685 -23.180 1.00 94.25 71 THR A CA 1
ATOM 579 C C . THR A 1 71 ? 17.644 0.103 -22.390 1.00 94.25 71 THR A C 1
ATOM 581 O O . THR A 1 71 ? 17.621 0.096 -21.161 1.00 94.25 71 THR A O 1
ATOM 584 N N . GLU A 1 72 ? 18.723 -0.283 -23.075 1.00 92.19 72 GLU A N 1
ATOM 585 C CA . GLU A 1 72 ? 19.940 -0.843 -22.459 1.00 92.19 72 GLU A CA 1
ATOM 586 C C . GLU A 1 72 ? 20.447 -0.003 -21.274 1.00 92.19 72 GLU A C 1
ATOM 588 O O . GLU A 1 72 ? 20.497 -0.481 -20.144 1.00 92.19 72 GLU A O 1
ATOM 593 N N . SER A 1 73 ? 20.665 1.297 -21.483 1.00 92.69 73 SER A N 1
ATOM 594 C CA . SER A 1 73 ? 21.089 2.226 -20.422 1.00 92.69 73 SER A CA 1
ATOM 595 C C . SER A 1 73 ? 20.083 2.367 -19.268 1.00 92.69 73 SER A C 1
ATOM 597 O O . SER A 1 73 ? 20.445 2.710 -18.140 1.00 92.69 73 SER A O 1
ATOM 599 N N . GLY A 1 74 ? 18.796 2.127 -19.524 1.00 92.38 74 GLY A N 1
ATOM 600 C CA . GLY A 1 74 ? 17.754 2.146 -18.504 1.00 92.38 74 GLY A CA 1
ATOM 601 C C . GLY A 1 74 ? 17.820 0.903 -17.622 1.00 92.38 74 GLY A C 1
ATOM 602 O O . GLY A 1 74 ? 17.811 1.027 -16.395 1.00 92.38 74 GLY A O 1
ATOM 603 N N . LEU A 1 75 ? 17.991 -0.264 -18.243 1.00 91.62 75 LEU A N 1
ATOM 604 C CA . LEU A 1 75 ? 18.163 -1.546 -17.564 1.00 91.62 75 LEU A CA 1
ATOM 605 C C . LEU A 1 75 ? 19.494 -1.632 -16.809 1.00 91.62 75 LEU A C 1
ATOM 607 O O . LEU A 1 75 ? 19.523 -2.155 -15.698 1.00 91.62 75 LEU A O 1
ATOM 611 N N . GLU A 1 76 ? 20.576 -1.053 -17.333 1.00 93.38 76 GLU A N 1
ATOM 612 C CA . GLU A 1 76 ? 21.847 -0.934 -16.609 1.00 93.38 76 GLU A CA 1
ATOM 613 C C . GLU A 1 76 ? 21.691 -0.121 -15.322 1.00 93.38 76 GLU A C 1
ATOM 615 O O . GLU A 1 76 ? 22.162 -0.532 -14.261 1.00 93.38 76 GLU A O 1
ATOM 620 N N . ARG A 1 77 ? 20.979 1.015 -15.380 1.00 93.94 77 ARG A N 1
ATOM 621 C CA . ARG A 1 77 ? 20.665 1.801 -14.176 1.00 93.94 77 ARG A CA 1
ATOM 622 C C . ARG A 1 77 ? 19.782 1.019 -13.212 1.00 93.94 77 ARG A C 1
ATOM 624 O O . ARG A 1 77 ? 20.043 1.051 -12.012 1.00 93.94 77 ARG A O 1
ATOM 631 N N . MET A 1 78 ? 18.776 0.308 -13.718 1.00 92.75 78 MET A N 1
ATOM 632 C CA . MET A 1 78 ? 17.922 -0.548 -12.895 1.00 92.75 78 MET A CA 1
ATOM 633 C C . MET A 1 78 ? 18.755 -1.600 -12.165 1.00 92.75 78 MET A C 1
ATOM 635 O O . MET A 1 78 ? 18.657 -1.710 -10.949 1.00 92.75 78 MET A O 1
ATOM 639 N N . ASN A 1 79 ? 19.638 -2.304 -12.873 1.00 91.94 79 ASN A N 1
ATOM 640 C CA . ASN A 1 79 ? 20.512 -3.311 -12.283 1.00 91.94 79 ASN A CA 1
ATOM 641 C C . ASN A 1 79 ? 21.525 -2.701 -11.302 1.00 91.94 79 ASN A C 1
ATOM 643 O O . ASN A 1 79 ? 21.832 -3.305 -10.283 1.00 91.94 79 ASN A O 1
ATOM 647 N N . LYS A 1 80 ? 22.018 -1.486 -11.565 1.00 92.69 80 LYS A N 1
ATOM 648 C CA . LYS A 1 80 ? 22.959 -0.784 -10.681 1.00 92.69 80 LYS A CA 1
ATOM 649 C C . LYS A 1 80 ? 22.347 -0.405 -9.332 1.00 92.69 80 LYS A C 1
ATOM 651 O O . LYS A 1 80 ? 23.047 -0.463 -8.327 1.00 92.69 80 LYS A O 1
ATOM 656 N N . TYR A 1 81 ? 21.087 0.033 -9.311 1.00 90.69 81 TYR A N 1
ATOM 657 C CA . TYR A 1 81 ? 20.456 0.581 -8.101 1.00 90.69 81 TYR A CA 1
ATOM 658 C C . TYR A 1 81 ? 19.461 -0.371 -7.439 1.00 90.69 81 TYR A C 1
ATOM 660 O O . TYR A 1 81 ? 19.362 -0.395 -6.218 1.00 90.69 81 TYR A O 1
ATOM 668 N N . ALA A 1 82 ? 18.724 -1.137 -8.235 1.00 90.50 82 ALA A N 1
ATOM 669 C CA . ALA A 1 82 ? 17.609 -1.976 -7.809 1.00 90.50 82 ALA A CA 1
ATOM 670 C C . ALA A 1 82 ? 17.701 -3.400 -8.385 1.00 90.50 82 ALA A C 1
ATOM 672 O O . ALA A 1 82 ? 16.693 -4.091 -8.523 1.00 90.50 82 ALA A O 1
ATOM 673 N N . GLY A 1 83 ? 18.915 -3.839 -8.728 1.00 89.44 83 GLY A N 1
ATOM 674 C CA . GLY A 1 83 ? 19.190 -5.213 -9.110 1.00 89.44 83 GLY A CA 1
ATOM 675 C C . GLY A 1 83 ? 19.081 -6.168 -7.923 1.00 89.44 83 GLY A C 1
ATOM 676 O O . GLY A 1 83 ? 19.045 -5.781 -6.751 1.00 89.44 83 GLY A O 1
ATOM 677 N N . ARG A 1 84 ? 19.055 -7.463 -8.239 1.00 88.50 84 ARG A N 1
ATOM 678 C CA . ARG A 1 84 ? 18.951 -8.533 -7.241 1.00 88.50 84 ARG A CA 1
ATOM 679 C C . ARG A 1 84 ? 20.050 -8.441 -6.180 1.00 88.50 84 ARG A C 1
ATOM 681 O O . ARG A 1 84 ? 19.749 -8.541 -4.995 1.00 88.50 84 ARG A O 1
ATOM 688 N N . LEU A 1 85 ? 21.296 -8.220 -6.605 1.00 89.00 85 LEU A N 1
ATOM 689 C CA . LEU A 1 85 ? 22.444 -8.140 -5.701 1.00 89.00 85 LEU A CA 1
ATOM 690 C C . LEU A 1 85 ? 22.298 -6.985 -4.706 1.00 89.00 85 LEU A C 1
ATOM 692 O O . LEU A 1 85 ? 22.556 -7.184 -3.527 1.00 89.00 85 LEU A O 1
ATOM 696 N N . GLN A 1 86 ? 21.826 -5.818 -5.153 1.00 92.06 86 GLN A N 1
ATOM 697 C CA . GLN A 1 86 ? 21.619 -4.643 -4.302 1.00 92.06 86 GLN A CA 1
ATOM 698 C C . GLN A 1 86 ? 20.499 -4.870 -3.284 1.00 92.06 86 GLN A C 1
ATOM 700 O O . GLN A 1 86 ? 20.573 -4.384 -2.155 1.00 92.06 86 GLN A O 1
ATOM 705 N N . ILE A 1 87 ? 19.448 -5.599 -3.667 1.00 89.81 87 ILE A N 1
ATOM 706 C CA . ILE A 1 87 ? 18.342 -5.937 -2.764 1.00 89.81 87 ILE A CA 1
ATOM 707 C C . ILE A 1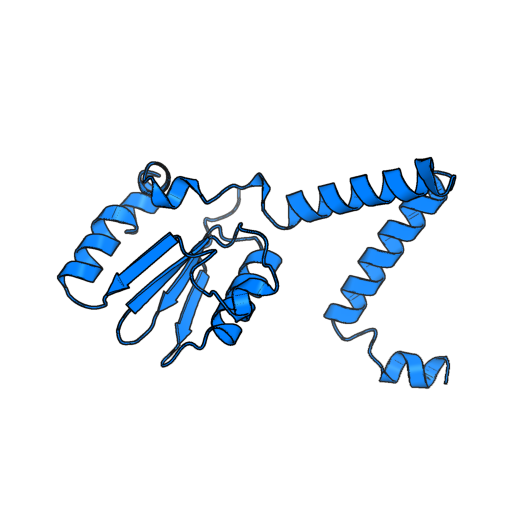 87 ? 18.795 -6.972 -1.726 1.00 89.81 87 ILE A C 1
ATOM 709 O O . ILE A 1 87 ? 18.514 -6.800 -0.540 1.00 89.81 87 ILE A O 1
ATOM 713 N N . GLU A 1 88 ? 19.509 -8.018 -2.152 1.00 87.56 88 GLU A N 1
ATOM 714 C CA . GLU A 1 88 ? 20.005 -9.088 -1.275 1.00 87.56 88 GLU A CA 1
ATOM 715 C C . GLU A 1 88 ? 21.100 -8.599 -0.313 1.00 87.56 88 GLU A C 1
ATOM 717 O O . GLU A 1 88 ? 21.090 -8.975 0.858 1.00 87.56 88 GLU A O 1
ATOM 722 N N . SER A 1 89 ? 22.010 -7.730 -0.770 1.00 90.19 89 SER A N 1
ATOM 723 C CA . SER A 1 89 ? 23.052 -7.119 0.071 1.00 90.19 89 SER A CA 1
ATOM 724 C C . SER A 1 89 ? 22.514 -6.015 0.987 1.00 90.19 89 SER A C 1
ATOM 726 O O . SER A 1 89 ? 23.165 -5.632 1.958 1.00 90.19 89 SER A O 1
ATOM 728 N N . GLY A 1 90 ? 21.327 -5.488 0.677 1.00 87.88 90 GLY A N 1
ATOM 729 C CA . GLY A 1 90 ? 20.720 -4.353 1.357 1.00 87.88 90 GLY A CA 1
ATOM 730 C C . GLY A 1 90 ? 21.235 -2.980 0.905 1.00 87.88 90 GLY A C 1
ATOM 731 O O . GLY A 1 90 ? 20.759 -1.968 1.422 1.00 87.88 90 GLY A O 1
ATOM 732 N N . GLU A 1 91 ? 22.143 -2.909 -0.074 1.00 91.12 91 GLU A N 1
ATOM 733 C CA . GLU A 1 91 ? 22.599 -1.646 -0.679 1.00 91.12 91 GLU A CA 1
ATOM 734 C C . GLU A 1 91 ? 21.454 -0.833 -1.288 1.00 91.12 91 GLU A C 1
ATOM 736 O O . GLU A 1 91 ? 21.472 0.397 -1.224 1.00 91.12 91 GLU A O 1
ATOM 741 N N . PHE A 1 92 ? 20.417 -1.506 -1.799 1.00 90.81 92 PHE A N 1
ATOM 742 C CA . PHE A 1 92 ? 19.199 -0.860 -2.287 1.00 90.81 92 PHE A CA 1
ATOM 743 C C . PHE A 1 92 ? 18.630 0.123 -1.253 1.00 90.81 92 PHE A C 1
ATOM 745 O O . PHE A 1 92 ? 18.234 1.227 -1.608 1.00 90.81 92 PHE A O 1
ATOM 752 N N . TRP A 1 93 ? 18.650 -0.224 0.038 1.00 90.62 93 TRP A N 1
ATOM 753 C CA . TRP A 1 93 ? 18.094 0.612 1.109 1.00 90.62 93 TRP A CA 1
ATOM 754 C C . TRP A 1 93 ? 18.930 1.860 1.419 1.00 90.62 93 TRP A C 1
ATOM 756 O O . TRP A 1 93 ? 18.433 2.789 2.054 1.00 90.62 93 TRP A O 1
ATOM 766 N N . GLN A 1 94 ? 20.190 1.904 0.976 1.00 91.25 94 GLN A N 1
ATOM 767 C CA . GLN A 1 94 ? 21.051 3.082 1.119 1.00 91.25 94 GLN A CA 1
ATOM 768 C C . GLN A 1 94 ? 20.796 4.120 0.024 1.00 91.25 94 GLN A C 1
ATOM 770 O O . GLN A 1 94 ? 21.118 5.300 0.198 1.00 91.25 94 GLN A O 1
ATOM 775 N N . TRP A 1 95 ? 20.189 3.704 -1.089 1.00 92.81 95 TRP A N 1
ATOM 776 C CA . TRP A 1 95 ? 19.834 4.594 -2.181 1.00 92.81 95 TRP A CA 1
ATOM 777 C C . TRP A 1 95 ? 18.814 5.645 -1.733 1.00 92.81 95 TRP A C 1
ATOM 779 O O . TRP A 1 95 ? 17.787 5.326 -1.138 1.00 92.81 95 TRP A O 1
ATOM 789 N N . GLU A 1 96 ? 19.075 6.912 -2.063 1.00 91.44 96 GLU A N 1
ATOM 790 C CA . GLU A 1 96 ? 18.245 8.054 -1.664 1.00 91.44 96 GLU A CA 1
ATOM 791 C C . GLU A 1 96 ? 16.762 7.867 -2.006 1.00 91.44 96 GLU A C 1
ATOM 793 O O . GLU A 1 96 ? 15.905 8.132 -1.164 1.00 91.44 96 GLU A O 1
ATOM 798 N N . LYS A 1 97 ? 16.449 7.322 -3.190 1.00 90.31 97 LYS A N 1
ATOM 799 C CA . LYS A 1 97 ? 15.056 7.093 -3.597 1.00 90.31 97 LYS A CA 1
ATOM 800 C C . LYS A 1 97 ? 14.389 5.974 -2.803 1.00 90.31 97 LYS A C 1
ATOM 802 O O . LYS A 1 97 ? 13.193 6.060 -2.558 1.00 90.31 97 LYS A O 1
ATOM 807 N N . ALA A 1 98 ? 15.121 4.956 -2.351 1.00 89.81 98 ALA A N 1
ATOM 808 C CA . ALA A 1 98 ? 14.553 3.859 -1.563 1.00 89.81 98 ALA A CA 1
ATOM 809 C C . ALA A 1 98 ? 14.228 4.263 -0.115 1.00 89.81 98 ALA A C 1
ATOM 811 O O . ALA A 1 98 ? 13.372 3.637 0.510 1.00 89.81 98 ALA A O 1
ATOM 812 N N . LYS A 1 99 ? 14.842 5.336 0.408 1.00 89.19 99 LYS A N 1
ATOM 813 C CA . LYS A 1 99 ? 14.602 5.833 1.779 1.00 89.19 99 LYS A CA 1
ATOM 814 C C . LYS A 1 99 ? 13.158 6.266 2.038 1.00 89.19 99 LYS A C 1
ATOM 816 O O . LYS A 1 99 ? 12.756 6.358 3.192 1.00 89.19 99 LYS A O 1
ATOM 821 N N . GLN A 1 100 ? 12.375 6.512 0.989 1.00 89.12 100 GLN A N 1
ATOM 822 C CA . GLN A 1 100 ? 10.946 6.801 1.120 1.00 89.12 100 GLN A CA 1
ATOM 823 C C . GLN A 1 100 ? 10.114 5.585 1.566 1.00 89.12 100 GLN A C 1
ATOM 825 O O . GLN A 1 100 ? 8.973 5.751 1.994 1.00 89.12 100 GLN A O 1
ATOM 830 N N . ILE A 1 101 ? 10.653 4.363 1.452 1.00 89.31 101 ILE A N 1
ATOM 831 C CA . ILE A 1 101 ? 9.994 3.148 1.935 1.00 89.31 101 ILE A CA 1
ATOM 832 C C . ILE A 1 101 ? 10.097 3.123 3.463 1.00 89.31 101 ILE A C 1
ATOM 834 O O . ILE A 1 101 ? 11.088 2.668 4.035 1.00 89.31 101 ILE A O 1
ATOM 838 N N . ASP A 1 102 ? 9.041 3.585 4.127 1.00 86.19 102 ASP A N 1
ATOM 839 C CA . ASP A 1 102 ? 8.931 3.571 5.582 1.00 86.19 102 ASP A CA 1
ATOM 840 C C . ASP A 1 102 ? 7.957 2.482 6.045 1.00 86.19 102 ASP A C 1
ATOM 842 O O . ASP A 1 102 ? 6.773 2.485 5.707 1.00 86.19 102 ASP A O 1
ATOM 846 N N . ARG A 1 103 ? 8.447 1.563 6.884 1.00 83.19 103 ARG A N 1
ATOM 847 C CA . ARG A 1 103 ? 7.625 0.506 7.491 1.00 83.19 103 ARG A CA 1
ATOM 848 C C . ARG A 1 103 ? 6.513 1.057 8.382 1.00 83.19 103 ARG A C 1
ATOM 850 O O . ARG A 1 103 ? 5.512 0.375 8.549 1.00 83.19 103 ARG A O 1
ATOM 857 N N . LYS A 1 104 ? 6.648 2.271 8.926 1.00 83.88 104 LYS A N 1
ATOM 858 C CA . LYS A 1 104 ? 5.597 2.901 9.744 1.00 83.88 104 LYS A CA 1
ATOM 859 C C . LYS A 1 104 ? 4.340 3.242 8.945 1.00 83.88 104 LYS A C 1
ATOM 861 O O . LYS A 1 104 ? 3.284 3.417 9.540 1.00 83.88 104 LYS A O 1
ATOM 866 N N . GLN A 1 105 ? 4.451 3.350 7.621 1.00 84.69 105 GLN A N 1
ATOM 867 C CA . GLN A 1 105 ? 3.318 3.625 6.733 1.00 84.69 105 GLN A CA 1
ATOM 868 C C . GLN A 1 105 ? 2.625 2.344 6.236 1.00 84.69 105 GLN A C 1
ATOM 870 O O . GLN A 1 105 ? 1.618 2.415 5.529 1.00 84.69 105 GLN A O 1
ATOM 875 N N . ARG A 1 106 ? 3.132 1.168 6.626 1.00 87.44 106 ARG A N 1
ATOM 876 C CA . ARG A 1 106 ? 2.539 -0.129 6.297 1.00 87.44 106 ARG A CA 1
ATOM 877 C C . ARG A 1 106 ? 1.112 -0.229 6.845 1.00 87.44 106 ARG A C 1
ATOM 879 O O . ARG A 1 106 ? 0.804 0.316 7.905 1.00 87.44 106 ARG A O 1
ATOM 886 N N . VAL A 1 107 ? 0.258 -0.948 6.120 1.00 90.50 107 VAL A N 1
ATOM 887 C CA . VAL A 1 107 ? -1.178 -1.080 6.415 1.00 90.50 107 VAL A CA 1
ATOM 888 C C . VAL A 1 107 ? -1.481 -1.520 7.849 1.00 90.50 107 VAL A C 1
ATOM 890 O O . VAL A 1 107 ? -2.402 -0.991 8.457 1.00 90.50 107 VAL A O 1
ATOM 893 N N . ASP A 1 108 ? -0.689 -2.427 8.423 1.00 89.38 108 ASP A N 1
ATOM 894 C CA . ASP A 1 108 ? -0.853 -2.896 9.804 1.00 89.38 108 ASP A CA 1
ATOM 895 C C . ASP A 1 108 ? -0.597 -1.781 10.829 1.00 89.38 108 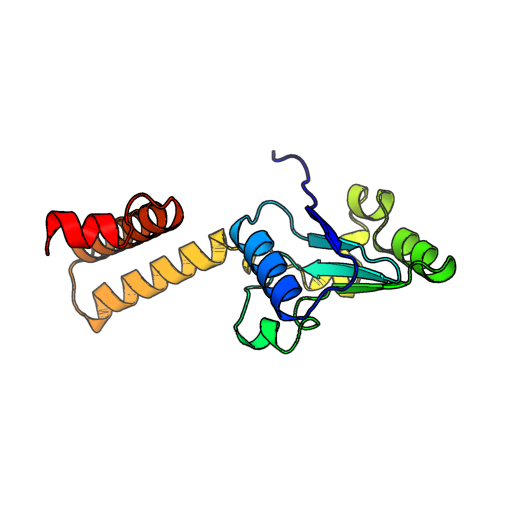ASP A C 1
ATOM 897 O O . ASP A 1 108 ? -1.365 -1.606 11.773 1.00 89.38 108 ASP A O 1
ATOM 901 N N . SER A 1 109 ? 0.453 -0.992 10.613 1.00 88.81 109 SER A N 1
ATOM 902 C CA . SER A 1 109 ? 0.830 0.134 11.468 1.00 88.81 109 SER A CA 1
ATOM 903 C C . SER A 1 109 ? -0.209 1.252 11.404 1.00 88.81 109 SER A C 1
ATOM 905 O O . SER A 1 109 ? -0.569 1.823 12.434 1.00 88.81 109 SER A O 1
ATOM 907 N N . VAL A 1 110 ? -0.724 1.529 10.203 1.00 90.56 110 VAL A N 1
ATOM 908 C CA . VAL A 1 110 ? -1.802 2.501 9.988 1.00 90.56 110 VAL A CA 1
ATOM 909 C C . VAL A 1 110 ? -3.103 2.015 10.625 1.00 90.56 110 VAL A C 1
ATOM 911 O O . VAL A 1 110 ? -3.700 2.759 11.390 1.00 90.56 110 VAL A O 1
ATOM 914 N N . LEU A 1 111 ? -3.489 0.751 10.424 1.00 90.62 111 LEU A N 1
ATOM 915 C CA . LEU A 1 111 ? -4.704 0.184 11.014 1.00 90.62 111 LEU A CA 1
ATOM 916 C C . LEU A 1 111 ? -4.684 0.246 12.545 1.00 90.62 111 LEU A C 1
ATOM 918 O O . LEU A 1 111 ? -5.665 0.656 13.156 1.00 90.62 111 LEU A O 1
ATOM 922 N N . VAL A 1 112 ? -3.574 -0.143 13.182 1.00 92.12 112 VAL A N 1
ATOM 923 C CA . VAL A 1 112 ? -3.449 -0.075 14.648 1.00 92.12 112 VAL A CA 1
ATOM 924 C C . VAL A 1 112 ? -3.545 1.368 15.137 1.00 92.12 112 VAL A C 1
ATOM 926 O O . VAL A 1 112 ? -4.187 1.627 16.154 1.00 92.12 112 VAL A O 1
ATOM 929 N N . LYS A 1 113 ? -2.934 2.315 14.418 1.00 92.94 113 LYS A N 1
ATOM 930 C CA . LYS A 1 113 ? -3.051 3.737 14.740 1.00 92.94 113 LYS A CA 1
ATOM 931 C C . LYS A 1 113 ? -4.504 4.208 14.638 1.00 92.94 113 LYS A C 1
ATOM 933 O O . LYS A 1 113 ? -5.006 4.772 15.603 1.00 92.94 113 LYS A O 1
ATOM 938 N N . ASP A 1 114 ? -5.175 3.923 13.526 1.00 92.44 114 ASP A N 1
ATOM 939 C CA . ASP A 1 114 ? -6.560 4.336 13.287 1.00 92.44 114 ASP A CA 1
ATOM 940 C C . ASP A 1 114 ? -7.516 3.734 14.333 1.00 92.44 114 ASP A C 1
ATOM 942 O O . ASP A 1 114 ? -8.427 4.411 14.806 1.00 92.44 114 ASP A O 1
ATOM 946 N N . LEU A 1 115 ? -7.280 2.487 14.758 1.00 93.94 115 LEU A N 1
ATOM 947 C CA . LEU A 1 115 ? -8.039 1.849 15.837 1.00 93.94 115 LEU A CA 1
ATOM 948 C C . LEU A 1 115 ? -7.833 2.539 17.191 1.00 93.94 115 LEU A C 1
ATOM 950 O O . LEU A 1 115 ? -8.807 2.738 17.916 1.00 93.94 115 LEU A O 1
ATOM 954 N N . ASN A 1 116 ? -6.599 2.921 17.527 1.00 94.38 116 ASN A N 1
ATOM 955 C CA . ASN A 1 116 ? -6.308 3.641 18.770 1.00 94.38 116 ASN A CA 1
ATOM 956 C C . ASN A 1 116 ? -6.923 5.046 18.763 1.00 94.38 116 ASN A C 1
ATOM 958 O O . ASN A 1 116 ? -7.512 5.467 19.758 1.00 94.38 116 ASN A O 1
ATOM 962 N N . ASP A 1 117 ? -6.812 5.759 17.640 1.00 95.50 117 ASP A N 1
ATOM 963 C CA . ASP A 1 117 ? -7.389 7.093 17.475 1.00 95.50 117 ASP A CA 1
ATOM 964 C C . ASP A 1 117 ? -8.927 7.025 17.582 1.00 95.50 117 ASP A C 1
ATOM 966 O O . ASP A 1 117 ? -9.538 7.834 18.283 1.00 95.50 117 ASP A O 1
ATOM 970 N N . ALA A 1 118 ? -9.557 6.007 16.985 1.00 95.06 118 ALA A N 1
ATOM 971 C CA . ALA A 1 118 ? -10.997 5.780 17.095 1.00 95.06 118 ALA A CA 1
ATOM 972 C C . ALA A 1 118 ? -11.443 5.361 18.511 1.00 95.06 118 ALA A C 1
ATOM 974 O O . ALA A 1 118 ? -12.482 5.821 18.986 1.00 95.06 118 ALA A O 1
ATOM 975 N N . GLU A 1 119 ? -10.677 4.517 19.215 1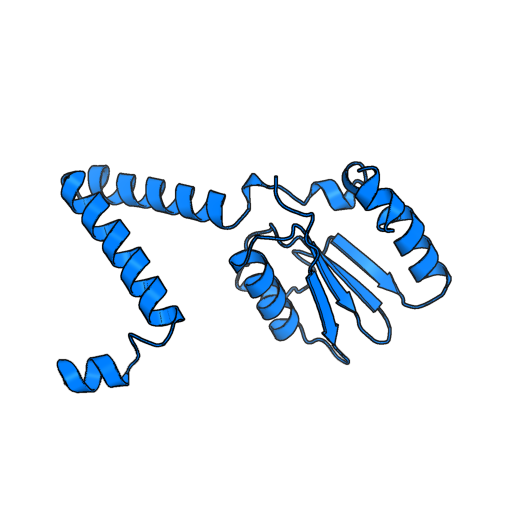.00 95.50 119 GLU A N 1
ATOM 976 C CA . GLU A 1 119 ? -10.958 4.167 20.619 1.00 95.50 119 GLU A CA 1
ATOM 977 C C . GLU A 1 119 ? -10.930 5.419 21.502 1.00 95.50 119 GLU A C 1
ATOM 979 O O . GLU A 1 119 ? -11.821 5.631 22.332 1.00 95.50 119 GLU A O 1
ATOM 984 N N . LYS A 1 120 ? -9.928 6.276 21.291 1.00 95.81 120 LYS A N 1
ATOM 985 C CA . LYS A 1 120 ? -9.778 7.532 22.018 1.00 95.81 120 LYS A CA 1
ATOM 986 C C . LYS A 1 120 ? -10.953 8.474 21.758 1.00 95.81 120 LYS A C 1
ATOM 988 O O . LYS A 1 120 ? -11.537 8.984 22.707 1.00 95.81 120 LYS A O 1
ATOM 993 N N . GLU A 1 121 ? -11.363 8.638 20.502 1.00 96.56 121 GLU A N 1
ATOM 994 C CA . GLU A 1 121 ? -12.525 9.457 20.134 1.00 96.56 121 GLU A CA 1
ATOM 995 C C . GLU A 1 121 ? -13.814 8.970 20.822 1.00 96.56 121 GLU A C 1
ATOM 997 O O . GLU A 1 121 ? -14.569 9.755 21.402 1.00 96.56 121 GLU A O 1
ATOM 1002 N N . LEU A 1 122 ? -14.055 7.656 20.816 1.00 95.94 122 LEU A N 1
ATOM 1003 C CA . LEU A 1 122 ? -15.242 7.065 21.438 1.00 95.94 122 LEU A CA 1
ATOM 1004 C C . LEU A 1 122 ? -15.245 7.220 22.964 1.00 95.94 122 LEU A C 1
ATOM 1006 O O . LEU A 1 122 ? -16.290 7.480 23.560 1.00 95.94 122 LEU A O 1
ATOM 1010 N N . THR A 1 123 ? -14.091 7.062 23.606 1.00 95.94 123 THR A N 1
ATOM 1011 C CA . THR A 1 123 ? -13.997 7.103 25.071 1.00 95.94 123 THR A CA 1
ATOM 1012 C C . THR A 1 123 ? -13.927 8.527 25.620 1.00 95.94 123 THR A C 1
ATOM 1014 O O . THR A 1 123 ? -14.599 8.829 26.605 1.00 95.94 123 THR A O 1
ATOM 1017 N N . GLU A 1 124 ? -13.175 9.426 24.983 1.00 95.94 124 GLU A N 1
ATOM 1018 C CA . GLU A 1 124 ? -12.956 10.790 25.479 1.00 95.94 124 GLU A CA 1
ATOM 1019 C C . GLU A 1 124 ? -14.066 11.756 25.046 1.00 95.94 124 GLU A C 1
ATOM 1021 O O . GLU A 1 124 ? -14.607 12.484 25.882 1.00 95.94 124 GLU A O 1
ATOM 1026 N N . ASN A 1 125 ? -14.451 11.740 23.766 1.00 95.62 125 ASN A N 1
ATOM 1027 C CA . ASN A 1 125 ? -15.416 12.702 23.224 1.00 95.62 125 ASN A CA 1
ATOM 1028 C C . ASN A 1 125 ? -16.852 12.181 23.299 1.00 95.62 125 ASN A C 1
ATOM 1030 O O . ASN A 1 125 ? -17.752 12.911 23.717 1.00 95.62 125 ASN A O 1
ATOM 1034 N N . GLN A 1 126 ? -17.070 10.907 22.956 1.00 94.31 126 GLN A N 1
ATOM 1035 C CA . GLN A 1 126 ? -18.403 10.289 23.023 1.00 94.31 126 GLN A CA 1
ATOM 1036 C C . GLN A 1 126 ? -18.732 9.706 24.407 1.00 94.31 126 GLN A C 1
ATOM 1038 O O . GLN A 1 126 ? -19.858 9.257 24.628 1.00 94.31 126 GLN A O 1
ATOM 1043 N N . LYS A 1 127 ? -17.777 9.741 25.352 1.00 94.75 127 LYS A N 1
ATOM 1044 C CA . LYS A 1 127 ? -17.922 9.261 26.742 1.00 94.75 127 LYS A CA 1
ATOM 1045 C C . LYS A 1 127 ? -18.418 7.817 26.842 1.00 94.75 127 LYS A C 1
ATOM 1047 O O . LYS A 1 127 ? -19.097 7.449 27.802 1.00 94.75 127 LYS A O 1
ATOM 1052 N N . LEU A 1 128 ? -18.108 7.002 25.839 1.00 95.19 128 LEU A N 1
ATOM 1053 C CA . LEU A 1 128 ? -18.465 5.597 25.831 1.00 95.19 128 LEU A CA 1
ATOM 1054 C C . LEU A 1 128 ? -17.516 4.833 26.754 1.00 95.19 128 LEU A C 1
ATOM 1056 O O . LEU A 1 128 ? -16.309 5.072 26.747 1.00 95.19 128 LEU A O 1
ATOM 1060 N N . ASP A 1 129 ? -18.043 3.882 27.525 1.00 95.62 129 ASP A N 1
ATOM 1061 C CA . ASP A 1 129 ? -17.174 2.997 28.294 1.00 95.62 129 ASP A CA 1
ATOM 1062 C C . ASP A 1 129 ? -16.238 2.219 27.357 1.00 95.62 129 ASP A C 1
ATOM 1064 O O . ASP A 1 129 ? -16.626 1.764 26.271 1.00 95.62 129 ASP A O 1
ATOM 1068 N N . ARG A 1 130 ? -14.990 2.060 27.798 1.00 93.38 130 ARG A N 1
ATOM 1069 C CA . ARG A 1 130 ? -13.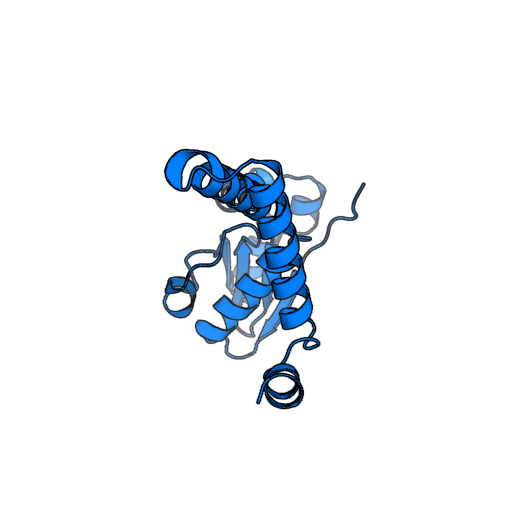919 1.467 27.000 1.00 93.38 130 ARG A CA 1
ATOM 1070 C C . ARG A 1 130 ? -14.271 0.069 26.492 1.00 93.38 130 ARG A C 1
ATOM 1072 O O . ARG A 1 130 ? -13.944 -0.266 25.353 1.00 93.38 130 ARG A O 1
ATOM 1079 N N . GLN A 1 131 ? -14.977 -0.735 27.288 1.00 94.75 131 GLN A N 1
ATOM 1080 C CA . GLN A 1 131 ? -15.391 -2.075 26.882 1.00 94.75 131 GLN A CA 1
ATOM 1081 C C . GLN A 1 131 ? -16.358 -2.030 25.692 1.00 94.75 131 GLN A C 1
ATOM 1083 O O . GLN A 1 131 ? -16.232 -2.832 24.762 1.00 94.75 131 GLN A O 1
ATOM 1088 N N . PHE A 1 132 ? -17.302 -1.083 25.687 1.00 95.00 132 PHE A N 1
ATOM 1089 C CA . PHE A 1 132 ? -18.235 -0.912 24.574 1.00 95.00 132 PHE A CA 1
ATOM 1090 C C . PHE A 1 132 ? -17.549 -0.323 23.341 1.00 95.00 132 PHE A C 1
ATOM 1092 O O . PHE A 1 132 ? -17.808 -0.807 22.239 1.00 95.00 132 PHE A O 1
ATOM 1099 N N . ALA A 1 133 ? -16.646 0.648 23.512 1.00 95.25 133 ALA A N 1
ATOM 1100 C CA . ALA A 1 133 ? -15.863 1.209 22.410 1.00 95.25 133 ALA A CA 1
ATOM 1101 C C . ALA A 1 133 ? -15.065 0.116 21.686 1.00 95.25 133 ALA A C 1
ATOM 1103 O O . ALA A 1 133 ? -15.210 -0.072 20.478 1.00 95.25 133 ALA A O 1
ATOM 1104 N N . HIS A 1 134 ? -14.314 -0.691 22.436 1.00 93.56 134 HIS A N 1
ATOM 1105 C CA . HIS A 1 134 ? -13.535 -1.795 21.881 1.00 93.56 134 HIS A CA 1
ATOM 1106 C C . HIS A 1 134 ? -14.420 -2.849 21.190 1.00 93.56 134 HIS A C 1
ATOM 1108 O O . HIS A 1 134 ? -14.115 -3.309 20.088 1.00 93.56 134 HIS A O 1
ATOM 1114 N N . ALA A 1 135 ? -15.561 -3.199 21.794 1.00 94.88 135 ALA A N 1
ATOM 1115 C CA . ALA A 1 135 ? -16.501 -4.145 21.198 1.00 94.88 135 ALA A CA 1
ATOM 1116 C C . ALA A 1 135 ? -17.137 -3.620 19.897 1.00 94.88 135 ALA A C 1
ATOM 1118 O O . ALA A 1 135 ? -17.411 -4.413 18.994 1.00 94.88 135 ALA A O 1
ATOM 1119 N N . LEU A 1 136 ? -17.387 -2.312 19.782 1.00 95.06 136 LEU A N 1
ATOM 1120 C CA . LEU A 1 136 ? -17.846 -1.693 18.537 1.00 95.06 136 LEU A CA 1
ATOM 1121 C C . LEU A 1 136 ? -16.757 -1.738 17.465 1.00 95.06 136 LEU A C 1
ATOM 1123 O O . LEU A 1 136 ? -17.036 -2.192 16.361 1.00 95.06 136 LEU A O 1
ATOM 1127 N N . LEU A 1 137 ? -15.521 -1.356 17.795 1.00 95.06 137 LEU A N 1
ATOM 1128 C CA . LEU A 1 137 ? -14.406 -1.359 16.843 1.00 95.06 137 LEU A CA 1
ATOM 1129 C C . LEU A 1 137 ? -14.142 -2.753 16.262 1.00 95.06 137 LEU A C 1
ATOM 1131 O O . LEU A 1 137 ? -14.071 -2.900 15.043 1.00 95.06 137 LEU A O 1
ATOM 1135 N N . ILE A 1 138 ? -14.082 -3.792 17.104 1.00 94.25 138 ILE A N 1
ATOM 1136 C CA . ILE A 1 138 ? -13.900 -5.176 16.635 1.00 94.25 138 ILE A CA 1
ATOM 1137 C C . ILE A 1 138 ? -15.037 -5.596 15.698 1.00 94.25 138 ILE A C 1
ATOM 1139 O O . ILE A 1 138 ? -14.785 -6.206 14.658 1.00 94.25 138 ILE A O 1
ATOM 1143 N N . ARG A 1 139 ? -16.291 -5.267 16.037 1.00 95.25 139 ARG A N 1
ATOM 1144 C CA . ARG A 1 139 ? -17.443 -5.581 15.178 1.00 95.25 139 ARG A CA 1
ATOM 1145 C C . ARG A 1 139 ? -17.368 -4.837 13.850 1.00 95.25 139 ARG A C 1
ATOM 1147 O O . ARG A 1 139 ? -17.635 -5.452 12.825 1.00 95.25 139 ARG A O 1
ATOM 1154 N N . SER A 1 140 ? -16.963 -3.570 13.848 1.00 94.06 140 SER A N 1
ATOM 1155 C CA . SER A 1 140 ? -16.779 -2.784 12.625 1.00 94.06 140 SER A CA 1
ATOM 1156 C C . SER A 1 140 ? -15.710 -3.390 11.717 1.00 94.06 140 SER A C 1
ATOM 1158 O O . SER A 1 140 ? -15.957 -3.571 10.527 1.00 94.06 140 SER A O 1
ATOM 1160 N N . VAL A 1 141 ? -14.559 -3.788 12.273 1.00 92.38 141 VAL A N 1
ATOM 1161 C CA . VAL A 1 141 ? -13.500 -4.480 11.515 1.00 92.38 141 VAL A CA 1
ATOM 1162 C C . VAL A 1 141 ? -14.007 -5.812 10.958 1.00 92.38 141 VAL A C 1
ATOM 1164 O O . VAL A 1 141 ? -13.769 -6.128 9.793 1.00 92.38 141 VAL A O 1
ATOM 1167 N N . PHE A 1 142 ? -14.744 -6.586 11.757 1.00 93.12 142 PHE A N 1
ATOM 1168 C CA . PHE A 1 142 ? -15.311 -7.859 11.316 1.00 93.12 142 PHE A CA 1
ATOM 1169 C C . PHE A 1 142 ? -16.346 -7.684 10.197 1.00 93.12 142 PHE A C 1
ATOM 1171 O O . PHE A 1 142 ? -16.328 -8.430 9.222 1.00 93.12 142 PHE A O 1
ATOM 1178 N N . VAL A 1 143 ? -17.216 -6.676 10.295 1.00 92.44 143 VAL A N 1
ATOM 1179 C CA . VAL A 1 143 ? -18.183 -6.342 9.240 1.00 92.44 143 VAL A CA 1
ATOM 1180 C C . VAL A 1 143 ? -17.462 -5.934 7.957 1.00 92.44 143 VAL A C 1
ATOM 1182 O O . VAL A 1 143 ? -17.786 -6.476 6.902 1.00 92.44 143 VAL A O 1
ATOM 1185 N N . ALA A 1 144 ? -16.453 -5.062 8.042 1.00 88.38 144 ALA A N 1
ATOM 1186 C CA . ALA A 1 144 ? -15.651 -4.662 6.886 1.00 88.38 144 ALA A CA 1
ATOM 1187 C C . ALA A 1 144 ? -14.973 -5.872 6.217 1.00 88.38 144 ALA A C 1
ATOM 1189 O O . ALA A 1 144 ? -14.997 -6.003 4.994 1.00 88.38 144 ALA A O 1
ATOM 1190 N N . TYR A 1 145 ? -14.446 -6.809 7.012 1.00 88.31 145 TYR A N 1
ATOM 1191 C CA . TYR A 1 145 ? -13.890 -8.067 6.511 1.00 88.31 145 TYR A CA 1
ATOM 1192 C C . TYR A 1 145 ? -14.935 -8.924 5.776 1.00 88.31 145 TYR A C 1
ATOM 1194 O O . TYR A 1 145 ? -14.666 -9.442 4.693 1.00 88.31 145 TYR A O 1
ATOM 1202 N N . LEU A 1 146 ? -16.137 -9.081 6.335 1.00 90.69 146 LEU A N 1
ATOM 1203 C CA . LEU A 1 146 ? -17.201 -9.859 5.695 1.00 90.69 146 LEU A CA 1
ATOM 1204 C C . LEU A 1 146 ? -17.695 -9.221 4.389 1.00 90.69 146 LEU A C 1
ATOM 1206 O O . LEU A 1 146 ? -18.042 -9.947 3.455 1.00 90.69 146 LEU A O 1
ATOM 1210 N N . GLN A 1 147 ? -17.732 -7.888 4.321 1.00 88.12 147 GLN A N 1
ATOM 1211 C CA . GLN A 1 147 ? -18.062 -7.148 3.102 1.00 88.12 147 GLN A CA 1
ATOM 1212 C C . GLN A 1 147 ? -17.003 -7.366 2.017 1.00 88.12 147 GLN A C 1
ATOM 1214 O O . GLN A 1 147 ? -17.356 -7.699 0.889 1.00 88.12 147 GLN A O 1
ATOM 1219 N N . ASP A 1 148 ? -15.716 -7.265 2.363 1.00 84.56 148 ASP A N 1
ATOM 1220 C CA . ASP A 1 148 ? -14.605 -7.498 1.427 1.00 84.56 148 ASP A CA 1
ATOM 1221 C C . ASP A 1 148 ? -14.599 -8.936 0.873 1.00 84.56 148 ASP A C 1
ATOM 1223 O O . ASP A 1 148 ? -14.339 -9.170 -0.305 1.00 84.56 148 ASP A O 1
ATOM 1227 N N . ARG A 1 149 ? -14.995 -9.917 1.695 1.00 86.25 149 ARG A N 1
ATOM 1228 C CA . ARG A 1 149 ? -15.188 -11.314 1.267 1.00 86.25 149 ARG A CA 1
ATOM 1229 C C . ARG A 1 149 ? -16.458 -11.558 0.444 1.00 86.25 149 ARG A C 1
ATOM 1231 O O . ARG A 1 149 ? -16.675 -12.689 0.014 1.00 86.25 149 ARG A O 1
ATOM 1238 N N . GLY A 1 150 ? -17.309 -10.549 0.256 1.00 87.56 150 GLY A N 1
ATOM 1239 C CA . GLY A 1 150 ? -18.589 -10.674 -0.445 1.00 87.56 150 GLY A CA 1
ATOM 1240 C C . GLY A 1 150 ? -19.660 -11.465 0.317 1.00 87.56 150 GLY A C 1
ATOM 1241 O O . GLY A 1 150 ? -20.667 -11.839 -0.276 1.00 87.56 150 GLY A O 1
ATOM 1242 N N . ILE A 1 151 ? -19.461 -11.728 1.615 1.00 87.88 151 ILE A N 1
ATOM 1243 C CA . ILE A 1 151 ? -20.420 -12.454 2.467 1.00 87.88 151 ILE A CA 1
ATOM 1244 C C . ILE A 1 151 ? -21.577 -11.531 2.862 1.00 87.88 151 ILE A C 1
ATOM 1246 O O . ILE A 1 151 ? -22.739 -11.931 2.829 1.00 87.88 151 ILE A O 1
ATOM 1250 N N . LEU A 1 152 ? -21.256 -10.287 3.229 1.00 85.06 152 LEU A N 1
ATOM 1251 C CA . LEU A 1 152 ? -22.235 -9.224 3.447 1.00 85.06 152 LEU A CA 1
ATOM 1252 C C . LEU A 1 152 ? -22.333 -8.382 2.175 1.00 85.06 152 LEU A C 1
ATOM 1254 O O . LEU A 1 152 ? -21.602 -7.407 2.010 1.00 85.06 152 LEU A O 1
ATOM 1258 N N . ASN A 1 153 ? -23.221 -8.775 1.269 1.00 82.75 153 ASN A N 1
ATOM 1259 C CA . ASN A 1 153 ? -23.514 -8.043 0.040 1.00 82.75 153 ASN A CA 1
ATOM 1260 C C . ASN A 1 153 ? -24.914 -7.407 0.094 1.00 82.75 153 ASN A C 1
ATOM 1262 O O . ASN A 1 153 ? -25.667 -7.593 1.050 1.00 82.75 153 ASN A O 1
ATOM 1266 N N . GLN A 1 154 ? -25.258 -6.619 -0.922 1.00 76.50 154 GLN A N 1
ATOM 1267 C CA . GLN A 1 154 ? -26.539 -5.912 -0.960 1.00 76.50 154 GLN A CA 1
ATOM 1268 C C . GLN A 1 154 ? -27.730 -6.883 -0.935 1.00 76.50 154 GLN A C 1
ATOM 1270 O O . GLN A 1 154 ? -28.694 -6.639 -0.215 1.00 76.50 154 GLN A O 1
ATOM 1275 N N . ASP A 1 155 ? -27.595 -8.038 -1.592 1.00 79.19 155 ASP A N 1
ATOM 1276 C CA . ASP A 1 155 ? -28.591 -9.114 -1.575 1.00 79.19 155 ASP A CA 1
ATOM 1277 C C . ASP A 1 155 ? -28.812 -9.689 -0.167 1.00 79.19 155 ASP A C 1
ATOM 1279 O O . ASP A 1 155 ? -29.945 -9.985 0.209 1.00 79.19 155 ASP A O 1
ATOM 1283 N N . PHE A 1 156 ? -27.759 -9.830 0.645 1.00 80.69 156 PHE A N 1
ATOM 1284 C CA . PHE A 1 156 ? -27.868 -10.273 2.037 1.00 80.69 156 PHE A CA 1
ATOM 1285 C C . PHE A 1 156 ? -28.729 -9.311 2.862 1.00 80.69 156 PHE A C 1
ATOM 1287 O O . PHE A 1 156 ? -29.597 -9.751 3.619 1.00 80.69 156 PHE A O 1
ATOM 1294 N N . PHE A 1 157 ? -28.508 -8.001 2.713 1.00 78.81 157 PHE A N 1
ATOM 1295 C CA . PHE A 1 157 ? -29.282 -6.996 3.443 1.00 78.81 157 PHE A CA 1
ATOM 1296 C C . PHE A 1 157 ? -30.726 -6.928 2.948 1.00 78.81 157 PHE A C 1
ATOM 1298 O O . PHE A 1 157 ? -31.640 -6.931 3.772 1.00 78.81 157 PHE A O 1
ATOM 1305 N N . SER A 1 158 ? -30.936 -6.943 1.630 1.00 78.38 158 SER A N 1
ATOM 1306 C CA . SER A 1 158 ? -32.272 -6.947 1.030 1.00 78.38 158 SER A CA 1
ATOM 1307 C C . SER A 1 158 ? -33.085 -8.181 1.421 1.00 78.38 158 SER A C 1
ATOM 1309 O O . SER A 1 158 ? -34.250 -8.038 1.753 1.00 78.38 158 SER A O 1
ATOM 1311 N N . ASN A 1 159 ? -32.485 -9.374 1.471 1.00 79.12 159 ASN A N 1
ATOM 1312 C CA . ASN A 1 159 ? -33.205 -10.600 1.836 1.00 79.12 159 ASN A CA 1
ATOM 1313 C C . ASN A 1 159 ? -33.512 -10.731 3.336 1.00 79.12 159 ASN A C 1
ATOM 1315 O O . ASN A 1 159 ? -34.338 -11.560 3.718 1.00 79.12 159 ASN A O 1
ATOM 1319 N N . ARG A 1 160 ? -32.801 -10.005 4.208 1.00 76.38 160 ARG A N 1
ATOM 1320 C CA . ARG A 1 160 ? -32.923 -10.168 5.667 1.00 76.38 160 ARG A CA 1
ATOM 1321 C C . ARG A 1 160 ? -33.615 -9.004 6.371 1.00 76.38 160 ARG A C 1
ATOM 1323 O O . ARG A 1 160 ? -34.146 -9.213 7.461 1.00 76.38 160 ARG A O 1
ATOM 1330 N N . PHE A 1 161 ? -33.587 -7.812 5.781 1.00 76.06 161 PHE A N 1
ATOM 1331 C CA . PHE A 1 161 ? -34.146 -6.589 6.366 1.00 76.06 161 PHE A CA 1
ATOM 1332 C C . PHE A 1 161 ? -35.012 -5.770 5.395 1.00 76.06 161 PHE A C 1
ATOM 1334 O O . PHE A 1 161 ? -35.565 -4.757 5.822 1.00 76.06 161 PHE A O 1
ATOM 1341 N N . GLY A 1 162 ? -35.093 -6.167 4.120 1.00 52.56 162 GLY A N 1
ATOM 1342 C CA . GLY A 1 162 ? -36.070 -5.656 3.151 1.00 52.56 162 GLY A CA 1
ATOM 1343 C C . GLY A 1 162 ? -37.327 -6.512 3.137 1.00 52.56 162 GLY A C 1
ATOM 1344 O O . GLY A 1 162 ? -38.383 -5.946 2.784 1.00 52.56 162 GLY A O 1
#